Protein AF-A0A523B5M9-F1 (afdb_monomer)

Radius of gyration: 11.67 Å; Cα contacts (8 Å, |Δi|>4): 165; chains: 1; bounding box: 24×24×27 Å

Mean predicted aligned error: 2.63 Å

Nearest PDB structures (foldseek):
  2r47-assembly3_E  TM=8.953E-01  e=5.328E-06  Methanothermobacter thermautotrophicus str. Delta H
  8k1g-assembly1_A  TM=5.720E-01  e=1.843E+00  Klebsiella pneumoniae
  7ae7-assembly1_F  TM=4.344E-01  e=2.577E+00  Sedimentibacter hydroxybenzoicus
  4mca-assembly1_B  TM=4.288E-01  e=4.410E+00  Serratia plymuthica A30

Solvent-accessible surface area (backbone atoms only — not comparable to full-atom values): 4784 Å² total; per-residue (Å²): 109,54,70,60,52,35,53,55,46,59,75,74,46,70,59,41,37,37,37,34,28,20,29,62,81,72,37,50,62,55,50,33,52,49,45,57,60,40,63,86,45,62,50,46,43,31,42,12,48,69,56,36,56,87,62,13,23,32,48,38,81,40,90,94,78,44,48,40,83,54,62,77,40,76,74,70,90,60,78,40,78,44,81,47,95,87

Secondary structure (DSSP, 8-state):
-HHHHHHHHHHH-SS-EEEEEE-TTTSHHHHHHHHHHTTTTT-EEEEEETT-GGG-EEEEEETTTEEEEEEE----S-SEEEE---

pLDDT: mean 94.93, std 4.53, range [69.38, 98.19]

Foldseek 3Di:
DLVVLLVVVVVVAAAFEEEEEDAPPPCVVVQQVNCQSNVPRNYWGKYDHNRHLQQIFTFDQDPPPGTDTDDGDNSDDGPYYHYDPD

Sequence (86 aa):
MTKAFRKVMEEFGTGKKILFLGSEAVCLPFAELLAYACRDLGDSFYFAPGGEPGKAVELRYRSPYGFQTGRRVKPGKADILVVMGG

Structure (mmCIF, N/CA/C/O backbone):
data_AF-A0A523B5M9-F1
#
_entry.id   AF-A0A523B5M9-F1
#
loop_
_atom_site.group_PDB
_atom_site.id
_atom_site.type_symbol
_atom_site.label_atom_id
_atom_site.label_alt_id
_atom_site.label_comp_id
_atom_site.label_asym_id
_atom_site.label_entity_id
_atom_site.label_seq_id
_atom_site.pdbx_PDB_ins_code
_atom_site.Cartn_x
_atom_site.Cartn_y
_atom_site.Cartn_z
_atom_site.occupancy
_atom_site.B_iso_or_equiv
_atom_site.auth_seq_id
_atom_site.auth_comp_id
_atom_site.auth_asym_id
_atom_site.auth_atom_id
_atom_site.pdbx_PDB_model_num
ATOM 1 N N . MET A 1 1 ? 3.219 12.118 6.811 1.00 85.06 1 MET A N 1
ATOM 2 C CA . MET A 1 1 ? 2.626 11.406 5.659 1.00 85.06 1 MET A CA 1
ATOM 3 C C . MET A 1 1 ? 1.759 10.220 6.094 1.00 85.06 1 MET A C 1
ATOM 5 O O . MET A 1 1 ? 0.549 10.339 5.996 1.00 85.06 1 MET A O 1
ATOM 9 N N . THR A 1 2 ? 2.314 9.134 6.651 1.00 96.81 2 THR A N 1
ATOM 10 C CA . THR A 1 2 ? 1.552 7.906 6.997 1.00 96.81 2 THR A CA 1
ATOM 11 C C . THR A 1 2 ? 0.403 8.118 7.991 1.00 96.81 2 THR A C 1
ATOM 13 O O . THR A 1 2 ? -0.686 7.611 7.764 1.00 96.81 2 THR A O 1
ATOM 16 N N . LYS A 1 3 ? 0.600 8.920 9.051 1.00 97.12 3 LYS A N 1
ATOM 17 C CA . LYS A 1 3 ? -0.474 9.270 10.008 1.00 97.12 3 LYS A CA 1
ATOM 18 C C . LYS A 1 3 ? -1.649 10.001 9.349 1.00 97.12 3 LYS A C 1
ATOM 20 O O . LYS A 1 3 ? -2.796 9.708 9.653 1.00 97.12 3 LYS A O 1
ATOM 25 N N . ALA A 1 4 ? -1.355 10.946 8.456 1.00 96.94 4 ALA A N 1
ATOM 26 C CA . ALA A 1 4 ? -2.383 11.707 7.750 1.00 96.94 4 ALA A CA 1
ATOM 27 C C . ALA A 1 4 ? -3.149 10.813 6.767 1.00 96.94 4 ALA A C 1
ATOM 29 O O . ALA A 1 4 ? -4.371 10.853 6.742 1.00 96.94 4 ALA A O 1
ATOM 30 N N . PHE A 1 5 ? -2.432 9.958 6.030 1.00 97.00 5 PHE A N 1
ATOM 31 C CA . PHE A 1 5 ? -3.052 8.972 5.149 1.00 97.00 5 PHE A CA 1
ATOM 32 C C . PHE A 1 5 ? -3.974 8.027 5.928 1.00 97.00 5 PHE A C 1
ATOM 34 O O . PHE A 1 5 ? -5.139 7.904 5.576 1.00 97.00 5 PHE A O 1
ATOM 41 N N . ARG A 1 6 ? -3.497 7.445 7.038 1.00 97.25 6 ARG A N 1
ATOM 42 C CA . ARG A 1 6 ? -4.312 6.574 7.898 1.00 97.25 6 ARG A CA 1
ATOM 43 C C . ARG A 1 6 ? -5.594 7.261 8.369 1.00 97.25 6 ARG A C 1
A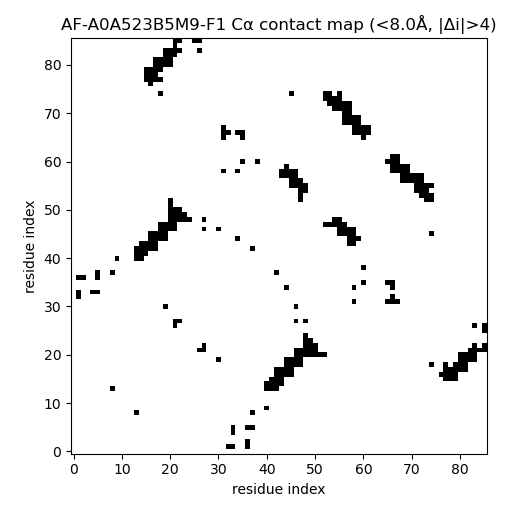TOM 45 O O . ARG A 1 6 ? -6.652 6.659 8.265 1.00 97.25 6 ARG A O 1
ATOM 52 N N . LYS A 1 7 ? -5.509 8.512 8.833 1.00 97.50 7 LYS A N 1
ATOM 53 C CA . LYS A 1 7 ? -6.685 9.267 9.286 1.00 97.50 7 LYS A CA 1
ATOM 54 C C . LYS A 1 7 ? -7.748 9.378 8.184 1.00 97.50 7 LYS A C 1
ATOM 56 O O . LYS A 1 7 ? -8.918 9.135 8.436 1.00 97.50 7 LYS A O 1
ATOM 61 N N . VAL A 1 8 ? -7.328 9.689 6.958 1.00 96.69 8 VAL A N 1
ATOM 62 C CA . VAL A 1 8 ? -8.233 9.756 5.798 1.00 96.69 8 VAL A CA 1
ATOM 63 C C . VAL A 1 8 ? -8.838 8.382 5.480 1.00 96.69 8 VAL A C 1
ATOM 65 O O . VAL A 1 8 ? -10.024 8.284 5.185 1.00 96.69 8 VAL A O 1
ATOM 68 N N . MET A 1 9 ? -8.052 7.306 5.574 1.00 97.06 9 MET A N 1
ATOM 69 C CA . MET A 1 9 ? -8.560 5.945 5.367 1.00 97.06 9 MET A CA 1
ATOM 70 C C . MET A 1 9 ? -9.610 5.550 6.413 1.00 97.06 9 MET A C 1
ATOM 72 O O . MET A 1 9 ? -10.636 4.979 6.058 1.00 97.06 9 MET A O 1
ATOM 76 N N . GLU A 1 10 ? -9.396 5.906 7.681 1.00 96.00 10 GLU A N 1
ATOM 77 C CA . GLU A 1 10 ? -10.366 5.689 8.762 1.00 96.00 10 GLU A CA 1
ATOM 78 C C . GLU A 1 10 ? -11.684 6.446 8.505 1.00 96.00 10 GLU A C 1
ATOM 80 O O . GLU A 1 10 ? -12.757 5.891 8.737 1.00 96.00 10 GLU A O 1
ATOM 85 N N . GLU A 1 11 ? -11.625 7.665 7.953 1.00 96.31 11 GLU A N 1
ATOM 86 C CA . GLU A 1 11 ? -12.808 8.456 7.566 1.00 96.31 11 GLU A CA 1
ATOM 87 C C . GLU A 1 11 ? -13.620 7.803 6.428 1.00 96.31 11 GLU A C 1
ATOM 89 O O . GLU A 1 11 ? -14.846 7.923 6.398 1.00 96.31 11 GLU A O 1
ATOM 94 N N . PHE A 1 12 ? -12.975 7.058 5.522 1.00 94.00 12 PHE A N 1
ATOM 95 C CA . PHE A 1 12 ? -13.668 6.280 4.484 1.00 94.00 12 PHE A CA 1
ATOM 96 C C . PHE A 1 12 ? -14.273 4.960 4.997 1.00 94.00 12 PHE A C 1
ATOM 98 O O . PHE A 1 12 ? -15.090 4.341 4.300 1.00 94.00 12 PHE A O 1
ATOM 105 N N . GLY A 1 13 ? -13.913 4.539 6.211 1.00 92.56 13 GLY A N 1
ATOM 106 C CA . GLY A 1 13 ? -14.304 3.271 6.822 1.00 92.56 13 GLY A CA 1
ATOM 107 C C . GLY A 1 13 ? -13.388 2.101 6.446 1.00 92.56 13 GLY A C 1
ATOM 108 O O . GLY A 1 13 ? -12.539 2.206 5.569 1.00 92.56 13 GLY A O 1
ATOM 109 N N . THR A 1 14 ? -13.589 0.964 7.111 1.00 92.31 14 THR A N 1
ATOM 110 C CA . THR A 1 14 ? -12.735 -0.233 7.025 1.00 92.31 14 THR A CA 1
ATOM 111 C C . THR A 1 14 ? -13.138 -1.196 5.902 1.00 92.31 14 THR A C 1
ATOM 113 O O . THR A 1 14 ? -14.236 -1.107 5.341 1.00 92.31 14 THR A O 1
ATOM 116 N N . GLY A 1 15 ? -12.257 -2.152 5.585 1.00 93.94 15 GLY A N 1
ATOM 117 C CA . GLY A 1 15 ? -12.541 -3.251 4.655 1.00 93.94 15 GLY A CA 1
ATOM 118 C C . GLY A 1 15 ? -12.591 -2.845 3.178 1.00 93.94 15 GLY A C 1
ATOM 119 O O . GLY A 1 15 ? -13.298 -3.475 2.390 1.00 93.94 15 GLY A O 1
ATOM 120 N N . LYS A 1 16 ? -11.878 -1.783 2.794 1.00 96.00 16 LYS A N 1
ATOM 121 C CA . LYS A 1 16 ? -11.855 -1.224 1.437 1.00 96.00 16 LYS A CA 1
ATOM 122 C C . LYS A 1 16 ? -10.843 -1.921 0.537 1.00 96.00 16 LYS A C 1
ATOM 124 O O . LYS A 1 16 ? -9.806 -2.411 0.980 1.00 96.00 16 LYS A O 1
ATOM 129 N N . LYS A 1 17 ? -11.108 -1.906 -0.770 1.00 96.25 17 LYS A N 1
ATOM 130 C CA . LYS A 1 17 ? -10.144 -2.264 -1.819 1.00 96.25 17 LYS A CA 1
ATOM 131 C C . LYS A 1 17 ? -9.436 -1.012 -2.316 1.00 96.25 17 LYS A C 1
ATOM 133 O O . LYS A 1 17 ? -10.048 -0.176 -2.983 1.00 96.25 17 LYS A O 1
ATOM 138 N N . ILE A 1 18 ? -8.146 -0.916 -2.021 1.00 97.44 18 ILE A N 1
ATOM 139 C CA . ILE A 1 18 ? -7.319 0.259 -2.294 1.00 97.44 18 ILE A CA 1
ATOM 140 C C . ILE A 1 18 ? -6.344 -0.072 -3.415 1.00 97.44 18 ILE A C 1
ATOM 142 O O . ILE A 1 18 ? -5.535 -0.994 -3.296 1.00 97.44 18 ILE A O 1
ATOM 146 N N . LEU A 1 19 ? -6.418 0.691 -4.503 1.00 97.81 19 LEU A N 1
ATOM 147 C CA . LEU A 1 19 ? -5.522 0.564 -5.645 1.00 97.81 19 LEU A CA 1
ATOM 148 C C . LEU A 1 19 ? -4.583 1.770 -5.713 1.00 97.81 19 LEU A C 1
ATOM 150 O O . LEU A 1 19 ? -5.014 2.889 -5.986 1.00 97.81 19 LEU A O 1
ATOM 154 N N . PHE A 1 20 ? -3.295 1.526 -5.506 1.00 97.81 20 PHE A N 1
ATOM 155 C CA . PHE A 1 20 ? -2.232 2.497 -5.733 1.00 97.81 20 PHE A CA 1
ATOM 156 C C . PHE A 1 20 ? -1.824 2.488 -7.212 1.00 97.81 20 PHE A C 1
ATOM 158 O O . PHE A 1 20 ? -1.507 1.429 -7.759 1.00 97.81 20 PHE A O 1
ATOM 165 N N . LEU A 1 21 ? -1.817 3.657 -7.851 1.00 96.94 21 LEU A N 1
ATOM 166 C CA . LEU A 1 21 ? -1.341 3.866 -9.220 1.00 96.94 21 LEU A CA 1
ATOM 167 C C . LEU A 1 21 ? -0.093 4.749 -9.188 1.00 96.94 21 LEU A C 1
ATOM 169 O O . LEU A 1 21 ? -0.156 5.855 -8.657 1.00 96.94 21 LEU A O 1
ATOM 173 N N . GLY A 1 22 ? 1.016 4.302 -9.773 1.00 96.62 22 GLY A N 1
ATOM 174 C CA . GLY A 1 22 ? 2.222 5.127 -9.852 1.00 96.62 22 GLY A CA 1
ATOM 175 C C . GLY A 1 22 ? 3.364 4.469 -10.609 1.00 96.62 22 GLY A C 1
ATOM 176 O O . GLY A 1 22 ? 3.269 3.301 -11.002 1.00 96.62 22 GLY A O 1
ATOM 177 N N . SER A 1 23 ? 4.449 5.216 -10.795 1.00 96.44 23 SER A N 1
ATOM 178 C CA . SER A 1 23 ? 5.659 4.730 -11.457 1.00 96.44 23 SER A CA 1
ATOM 179 C C . SER A 1 23 ? 6.222 3.447 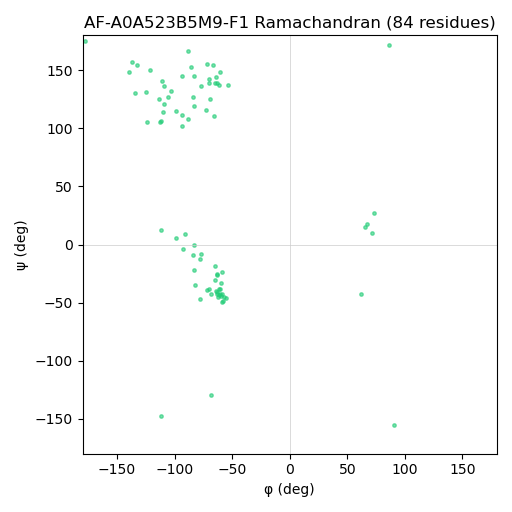-10.846 1.00 96.44 23 SER A C 1
ATOM 181 O O . SER A 1 23 ? 6.295 3.263 -9.625 1.00 96.44 23 SER A O 1
ATOM 183 N N . GLU A 1 24 ? 6.630 2.533 -11.726 1.00 93.12 24 GLU A N 1
ATOM 184 C CA . GLU A 1 24 ? 7.254 1.272 -11.340 1.00 93.12 24 GLU A CA 1
ATOM 185 C C . GLU A 1 24 ? 8.556 1.498 -10.565 1.00 93.12 24 GLU A C 1
ATOM 187 O O . GLU A 1 24 ? 9.253 2.487 -10.780 1.00 93.12 24 GLU A O 1
ATOM 192 N N . ALA A 1 25 ? 8.866 0.582 -9.643 1.00 90.56 25 ALA A N 1
ATOM 193 C CA . ALA A 1 25 ? 9.998 0.626 -8.707 1.00 90.56 25 ALA A CA 1
ATOM 194 C C . ALA A 1 25 ? 10.011 1.809 -7.713 1.00 90.56 25 ALA A C 1
ATOM 196 O O . ALA A 1 25 ? 10.266 1.591 -6.532 1.00 90.56 25 ALA A O 1
ATOM 197 N N . VAL A 1 26 ? 9.695 3.032 -8.142 1.00 95.31 26 VAL A N 1
ATOM 198 C CA . VAL A 1 26 ? 9.751 4.250 -7.321 1.00 95.31 26 VAL A CA 1
ATOM 199 C C . VAL A 1 26 ? 8.550 4.353 -6.388 1.00 95.31 26 VAL A C 1
ATOM 201 O O . VAL A 1 26 ? 8.718 4.616 -5.200 1.00 95.31 26 VAL A O 1
ATOM 2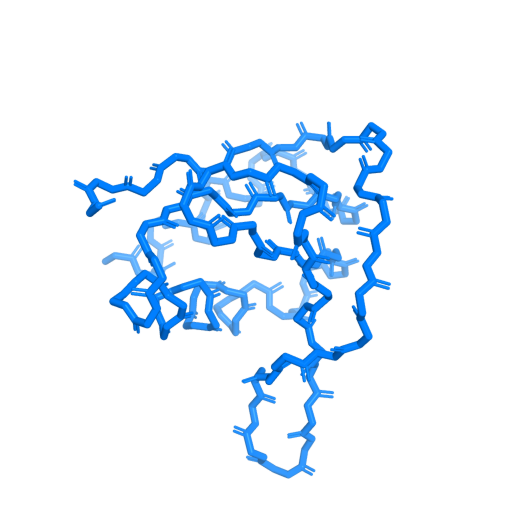04 N N . CYS A 1 27 ? 7.332 4.133 -6.894 1.00 97.62 27 CYS A N 1
ATOM 205 C CA . CYS A 1 27 ? 6.117 4.284 -6.091 1.00 97.62 27 CYS A CA 1
ATOM 206 C C . CYS A 1 27 ? 5.791 3.050 -5.239 1.00 97.62 27 CYS A C 1
ATOM 208 O O . CYS A 1 27 ? 5.102 3.178 -4.227 1.00 97.62 27 CYS A O 1
ATOM 210 N N . LEU A 1 28 ? 6.302 1.871 -5.605 1.00 97.44 28 LEU A N 1
ATOM 211 C CA . LEU A 1 28 ? 5.999 0.618 -4.909 1.00 97.44 28 LEU A CA 1
ATOM 212 C C . LEU A 1 28 ? 6.368 0.651 -3.406 1.00 97.44 28 LEU A C 1
ATOM 214 O O . LEU A 1 28 ? 5.480 0.365 -2.602 1.00 97.44 28 LEU A O 1
ATOM 218 N N . PRO A 1 29 ? 7.575 1.085 -2.984 1.00 97.12 29 PRO A N 1
ATOM 219 C CA . PRO A 1 29 ? 7.918 1.164 -1.560 1.00 97.12 29 PRO A CA 1
ATOM 220 C C . PRO A 1 29 ? 6.989 2.087 -0.761 1.00 97.12 29 PRO A C 1
ATOM 222 O O . PRO A 1 29 ? 6.691 1.834 0.406 1.00 97.12 29 PRO A O 1
ATOM 225 N N . PHE A 1 30 ? 6.488 3.159 -1.383 1.00 97.69 30 PHE A N 1
ATOM 226 C CA . PHE A 1 30 ? 5.522 4.051 -0.743 1.00 97.69 30 PHE A CA 1
ATOM 227 C C . PHE A 1 30 ? 4.145 3.394 -0.621 1.00 97.69 30 PHE A C 1
ATOM 229 O O . PHE A 1 30 ? 3.500 3.546 0.413 1.00 97.69 30 PHE A O 1
ATOM 236 N N . ALA A 1 31 ? 3.702 2.640 -1.630 1.00 97.94 31 ALA A N 1
ATOM 237 C CA . ALA A 1 31 ? 2.459 1.877 -1.557 1.00 97.94 31 ALA A CA 1
ATOM 238 C C . ALA A 1 31 ? 2.525 0.824 -0.435 1.00 97.94 31 ALA A C 1
ATOM 240 O O . ALA A 1 31 ? 1.597 0.715 0.364 1.00 97.94 31 ALA A O 1
ATOM 241 N N . GLU A 1 32 ? 3.650 0.115 -0.306 1.00 98.19 32 GLU A N 1
ATOM 242 C CA . GLU A 1 32 ? 3.901 -0.845 0.778 1.00 98.19 32 GLU A CA 1
ATOM 243 C C . GLU A 1 32 ? 3.924 -0.166 2.158 1.00 98.19 32 GLU A C 1
ATOM 245 O O . GLU A 1 32 ? 3.308 -0.659 3.106 1.00 98.19 32 GLU A O 1
ATOM 250 N N . LEU A 1 33 ? 4.564 1.004 2.272 1.00 98.06 33 LEU A N 1
ATOM 251 C CA . LEU A 1 33 ? 4.594 1.801 3.502 1.00 98.06 33 LEU A CA 1
ATOM 252 C C . LEU A 1 33 ? 3.195 2.277 3.926 1.00 98.06 33 LEU A C 1
ATOM 254 O O . LEU A 1 33 ? 2.842 2.212 5.108 1.00 98.06 33 LEU A O 1
ATOM 258 N N . LEU A 1 34 ? 2.396 2.775 2.980 1.00 98.00 34 LEU A N 1
ATOM 259 C CA . LEU A 1 34 ? 1.037 3.256 3.242 1.00 98.00 34 LEU A CA 1
ATOM 260 C C . LEU A 1 34 ? 0.084 2.101 3.572 1.00 98.00 34 LEU A C 1
ATOM 262 O O . LEU A 1 34 ? -0.716 2.228 4.501 1.00 98.00 34 LEU A O 1
ATOM 266 N N . ALA A 1 35 ? 0.227 0.957 2.895 1.00 97.88 35 ALA A N 1
ATOM 267 C CA . ALA A 1 35 ? -0.475 -0.276 3.240 1.00 97.88 35 ALA A CA 1
ATOM 268 C C . ALA A 1 35 ? -0.128 -0.735 4.665 1.00 97.88 35 ALA A C 1
ATOM 270 O O . ALA A 1 35 ? -1.016 -1.029 5.464 1.00 97.88 35 ALA A O 1
ATOM 271 N N . TYR A 1 36 ? 1.156 -0.702 5.046 1.00 97.94 36 TYR A N 1
ATOM 272 C CA . TYR A 1 36 ? 1.584 -1.042 6.406 1.00 97.94 36 TYR A CA 1
ATOM 273 C C . TYR A 1 36 ? 0.972 -0.123 7.472 1.00 97.94 36 TYR A C 1
ATOM 275 O O . TYR A 1 36 ? 0.598 -0.586 8.556 1.00 97.94 36 TYR A O 1
ATOM 283 N N . ALA A 1 37 ? 0.839 1.172 7.176 1.00 97.75 37 ALA A N 1
ATOM 284 C CA . ALA A 1 37 ? 0.227 2.141 8.085 1.00 97.75 37 ALA A CA 1
ATOM 285 C C . ALA A 1 37 ? -1.258 1.845 8.379 1.00 97.75 37 ALA A C 1
ATOM 287 O O . ALA A 1 37 ? -1.738 2.203 9.458 1.00 97.75 37 ALA A O 1
ATOM 288 N N . CYS A 1 38 ? -1.942 1.167 7.452 1.00 97.06 38 CYS A N 1
ATOM 289 C CA . CYS A 1 38 ? -3.373 0.849 7.495 1.00 97.06 38 CYS A CA 1
ATOM 290 C C . CYS A 1 38 ? -3.648 -0.660 7.669 1.00 97.06 38 CYS A C 1
ATOM 292 O O . CYS A 1 38 ? -4.773 -1.116 7.484 1.00 97.06 38 CYS A O 1
ATOM 294 N N . ARG A 1 39 ? -2.626 -1.457 8.012 1.00 95.69 39 ARG A N 1
ATOM 295 C CA . ARG A 1 39 ? -2.675 -2.935 8.022 1.00 95.69 39 ARG A CA 1
ATOM 296 C C . ARG A 1 39 ? -3.747 -3.540 8.933 1.00 95.69 39 ARG A C 1
ATOM 298 O O . ARG A 1 39 ? -4.143 -4.681 8.738 1.00 95.69 39 ARG A O 1
ATOM 305 N N . ASP A 1 40 ? -4.166 -2.793 9.944 1.00 95.00 40 ASP A N 1
ATOM 306 C CA . ASP A 1 40 ? -5.149 -3.173 10.954 1.00 95.00 40 ASP A CA 1
ATOM 307 C C . ASP A 1 40 ? -6.586 -2.747 10.603 1.00 95.00 40 ASP A C 1
ATOM 309 O O . ASP A 1 40 ? -7.514 -3.129 11.308 1.00 95.00 40 ASP A O 1
ATOM 313 N N . LEU A 1 41 ? -6.793 -2.021 9.497 1.00 95.31 41 LEU A N 1
ATOM 314 C CA . LEU A 1 41 ? -8.119 -1.572 9.046 1.00 95.31 41 LEU A CA 1
ATOM 315 C C . LEU A 1 41 ? -8.894 -2.637 8.248 1.00 95.31 41 LEU A C 1
ATOM 317 O O . LEU A 1 41 ? -10.013 -2.390 7.809 1.00 95.31 41 LEU A O 1
ATOM 321 N N . GLY A 1 42 ? -8.322 -3.828 8.038 1.00 93.25 42 GLY A N 1
ATOM 322 C CA . GLY A 1 42 ? -8.957 -4.909 7.269 1.00 93.25 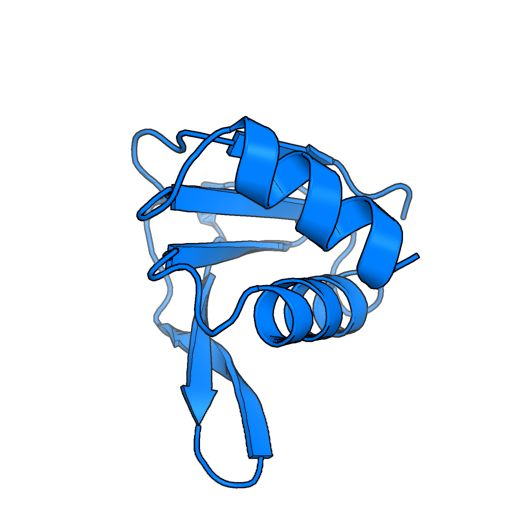42 GLY A CA 1
ATOM 323 C C . GLY A 1 42 ? -9.035 -4.657 5.758 1.00 93.25 42 GLY A C 1
ATOM 324 O O . GLY A 1 42 ? -9.710 -5.400 5.046 1.00 93.25 42 GLY A O 1
ATO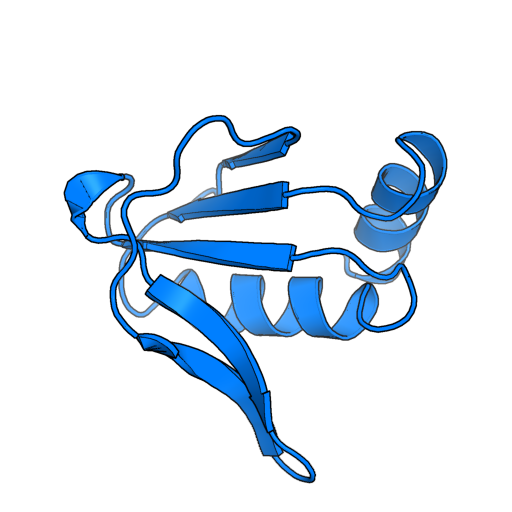M 325 N N . ASP A 1 43 ? -8.356 -3.622 5.266 1.00 95.94 43 ASP A N 1
ATOM 326 C CA . ASP A 1 43 ? -8.326 -3.258 3.853 1.00 95.94 43 ASP A CA 1
ATOM 327 C C . ASP A 1 43 ? -7.501 -4.243 3.010 1.00 95.94 43 ASP A C 1
ATOM 329 O O . ASP A 1 43 ? -6.572 -4.906 3.478 1.00 95.94 43 ASP A O 1
ATOM 333 N N . SER A 1 44 ? -7.828 -4.307 1.720 1.00 96.38 44 SER A N 1
ATOM 334 C CA . SER A 1 44 ? -7.061 -5.030 0.705 1.00 96.38 44 SER A CA 1
ATOM 335 C C . SER A 1 44 ? -6.306 -4.045 -0.179 1.00 96.38 44 SER A C 1
ATOM 337 O O . SER A 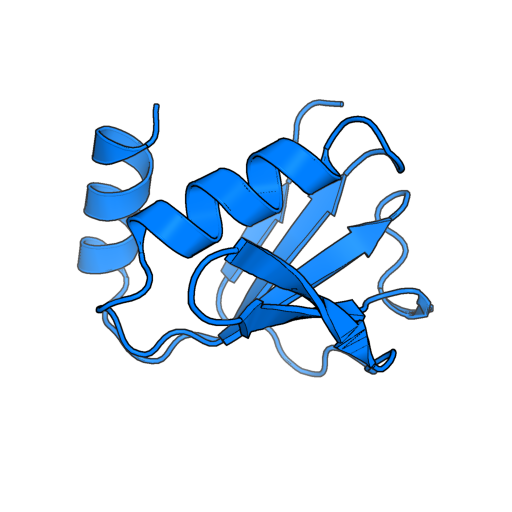1 44 ? -6.912 -3.154 -0.775 1.00 96.38 44 SER A O 1
ATOM 339 N N . PHE A 1 45 ? -4.994 -4.234 -0.308 1.00 97.62 45 PHE A N 1
ATOM 340 C CA . PHE A 1 45 ? -4.109 -3.299 -0.999 1.00 97.62 45 PHE A CA 1
ATOM 341 C C . PHE A 1 45 ? -3.576 -3.885 -2.308 1.00 97.62 45 PHE A C 1
ATOM 343 O O . PHE A 1 45 ? -3.203 -5.058 -2.384 1.00 97.62 45 PHE A O 1
ATOM 350 N N . TYR A 1 46 ? -3.499 -3.044 -3.334 1.00 97.88 46 TYR A N 1
ATOM 351 C CA . TYR A 1 46 ? -3.030 -3.407 -4.667 1.00 97.88 46 TYR A CA 1
ATOM 352 C C . TYR A 1 46 ? -2.162 -2.296 -5.246 1.00 97.88 46 TYR A C 1
ATOM 354 O O . TYR A 1 46 ? -2.419 -1.122 -4.997 1.00 97.88 46 TYR A O 1
ATOM 362 N N . PHE A 1 47 ? -1.182 -2.650 -6.069 1.00 97.94 47 PHE A N 1
ATOM 363 C CA . PHE A 1 47 ? -0.345 -1.689 -6.784 1.00 97.94 47 PHE A CA 1
ATOM 364 C C . PHE A 1 47 ? -0.390 -1.961 -8.286 1.00 97.94 47 PHE A C 1
ATOM 366 O O . PHE A 1 47 ? -0.205 -3.106 -8.700 1.00 97.94 47 PHE A O 1
ATOM 373 N N . ALA A 1 48 ? -0.621 -0.927 -9.095 1.00 97.19 48 ALA A N 1
ATOM 374 C CA . ALA A 1 48 ? -0.539 -0.987 -10.550 1.00 97.19 48 ALA A CA 1
ATOM 375 C C . ALA A 1 48 ? 0.661 -0.162 -11.055 1.00 97.19 48 ALA A C 1
ATOM 377 O O . ALA A 1 48 ? 0.598 1.074 -11.045 1.00 97.19 48 ALA A O 1
ATOM 378 N N . PRO A 1 49 ? 1.743 -0.824 -11.508 1.00 96.12 49 PRO A N 1
ATOM 379 C CA . PRO A 1 49 ? 2.921 -0.136 -12.026 1.00 96.12 49 PRO A CA 1
ATOM 380 C C . PRO A 1 49 ? 2.588 0.631 -13.309 1.00 96.12 49 PRO A C 1
ATOM 382 O O . PRO A 1 49 ? 1.837 0.140 -14.155 1.00 96.12 49 PRO A O 1
ATOM 385 N N . GLY A 1 50 ? 3.131 1.843 -13.440 1.00 94.31 50 GLY A N 1
ATOM 386 C CA . GLY A 1 50 ? 2.899 2.727 -14.589 1.00 94.31 50 GLY A CA 1
ATOM 387 C C . GLY A 1 50 ? 1.452 3.213 -14.711 1.00 94.31 50 GLY A C 1
ATOM 388 O O . GLY A 1 50 ? 1.039 3.664 -15.773 1.00 94.31 50 GLY A O 1
ATOM 389 N N . GLY A 1 51 ? 0.649 3.057 -13.651 1.00 90.56 51 GLY A N 1
ATOM 390 C CA . GLY A 1 51 ? -0.784 3.331 -13.702 1.00 90.56 51 GLY A CA 1
ATOM 391 C C . GLY A 1 51 ? -1.565 2.366 -14.599 1.00 90.56 51 GLY A C 1
ATOM 392 O O . GLY A 1 51 ? -2.692 2.681 -14.961 1.00 90.56 51 GLY A O 1
ATOM 393 N N . GLU A 1 52 ? -1.005 1.201 -14.950 1.00 92.69 52 GLU A N 1
ATOM 394 C CA . GLU A 1 52 ? -1.648 0.205 -15.811 1.00 92.69 52 GLU A CA 1
ATOM 395 C C . GLU A 1 52 ? -2.399 -0.855 -14.980 1.00 92.69 52 GLU A C 1
ATOM 397 O O . GLU A 1 52 ? -1.782 -1.811 -14.493 1.00 92.69 52 GLU A O 1
ATOM 402 N N . PRO A 1 53 ? -3.741 -0.799 -14.845 1.00 90.38 53 PRO A N 1
ATOM 403 C CA . PRO A 1 53 ? -4.468 -1.713 -13.958 1.00 90.38 53 PRO A CA 1
ATOM 404 C C . PRO A 1 53 ? -4.354 -3.182 -14.387 1.00 90.38 53 PRO A C 1
ATOM 406 O O . PRO A 1 53 ? -4.431 -4.088 -13.559 1.00 90.38 53 PRO A O 1
ATOM 409 N N . GLY A 1 54 ? -4.107 -3.441 -15.677 1.00 92.06 54 GLY A N 1
ATOM 410 C CA . GLY A 1 54 ? -3.857 -4.786 -16.198 1.00 92.06 54 GLY A CA 1
ATOM 411 C C . GLY A 1 54 ? -2.576 -5.437 -15.661 1.00 92.06 54 GLY A C 1
ATOM 412 O O . GLY A 1 54 ? -2.435 -6.661 -15.744 1.00 92.06 54 GLY A O 1
ATOM 413 N N . LYS A 1 55 ? -1.641 -4.655 -15.108 1.00 94.44 55 LYS A N 1
ATOM 414 C CA . LYS A 1 55 ? -0.397 -5.118 -14.474 1.00 94.44 55 LYS A CA 1
ATOM 415 C C . LYS A 1 55 ? -0.485 -5.180 -12.947 1.00 94.44 55 LYS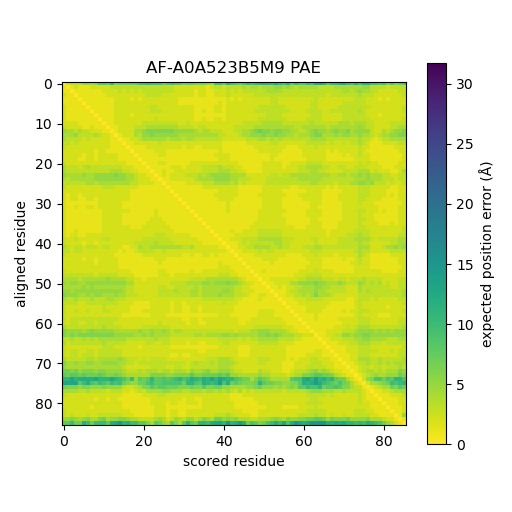 A C 1
ATOM 417 O O . LYS A 1 55 ? 0.527 -5.462 -12.312 1.00 94.44 55 LYS A O 1
ATOM 422 N N . ALA A 1 56 ? -1.657 -4.945 -12.356 1.00 97.06 56 ALA A N 1
ATOM 423 C CA . ALA A 1 56 ? -1.747 -4.816 -10.913 1.00 97.06 56 ALA A CA 1
ATOM 424 C C . ALA A 1 56 ? -1.375 -6.102 -10.166 1.00 97.06 56 ALA A C 1
ATOM 426 O O . ALA A 1 56 ? -1.685 -7.222 -10.582 1.00 97.06 56 ALA A O 1
ATOM 427 N N . VAL A 1 57 ? -0.740 -5.916 -9.018 1.00 97.25 57 VAL A N 1
ATOM 428 C CA . VAL A 1 57 ? -0.371 -6.971 -8.079 1.00 97.25 57 VAL A CA 1
ATOM 429 C C . VAL A 1 57 ? -1.012 -6.697 -6.729 1.00 97.25 57 VAL A C 1
ATOM 431 O O . VAL A 1 57 ? -1.255 -5.552 -6.352 1.00 97.25 57 VAL A O 1
ATOM 434 N N . GLU A 1 58 ? -1.304 -7.761 -5.997 1.00 97.50 58 GLU A N 1
ATOM 435 C CA . GLU A 1 58 ? -1.686 -7.657 -4.591 1.00 97.50 58 GLU A CA 1
ATOM 436 C C . GLU A 1 58 ? -0.485 -7.233 -3.745 1.00 97.50 58 GLU A C 1
ATOM 438 O O . GLU A 1 58 ? 0.627 -7.700 -3.985 1.00 97.50 58 GLU A O 1
ATOM 443 N N . LEU A 1 59 ? -0.709 -6.402 -2.731 1.00 98.00 59 LEU A N 1
ATOM 444 C CA . LEU A 1 59 ? 0.252 -6.184 -1.657 1.00 98.00 59 LEU A CA 1
ATOM 445 C C . LEU A 1 59 ? -0.178 -7.050 -0.472 1.00 98.00 59 LEU A C 1
ATOM 447 O O . LEU A 1 59 ? -1.241 -6.836 0.110 1.00 98.00 59 LEU A O 1
ATOM 451 N N . ARG A 1 60 ? 0.639 -8.044 -0.112 1.00 97.25 60 ARG A N 1
ATOM 452 C CA . ARG A 1 60 ? 0.360 -8.950 1.009 1.00 97.25 60 ARG A CA 1
ATOM 453 C C . ARG A 1 60 ? 1.291 -8.690 2.165 1.00 97.25 60 ARG A C 1
ATOM 455 O O . ARG A 1 60 ? 2.503 -8.618 1.983 1.00 97.25 60 ARG A O 1
ATOM 462 N N . TYR A 1 61 ? 0.725 -8.675 3.363 1.00 97.19 61 TYR A N 1
ATOM 463 C CA . TYR A 1 61 ? 1.517 -8.707 4.576 1.00 97.19 61 TYR A CA 1
ATOM 464 C C . TYR A 1 61 ? 2.195 -10.074 4.736 1.00 97.19 61 TYR A C 1
ATOM 466 O O . TYR A 1 61 ? 1.544 -11.122 4.725 1.00 97.19 61 TYR A O 1
ATOM 474 N N . ARG A 1 62 ? 3.516 -10.065 4.884 1.00 96.31 62 ARG A N 1
ATOM 475 C CA . ARG A 1 62 ? 4.368 -11.227 5.122 1.00 96.31 62 ARG A CA 1
ATOM 476 C C . ARG A 1 62 ? 5.157 -10.969 6.394 1.00 96.31 62 ARG A C 1
ATOM 478 O O . ARG A 1 62 ? 6.083 -10.169 6.398 1.00 96.31 62 ARG A O 1
ATOM 485 N N . SER A 1 63 ? 4.788 -11.625 7.489 1.00 93.12 63 SER A N 1
ATOM 486 C CA . SER A 1 63 ? 5.560 -11.535 8.733 1.00 93.12 63 SER A CA 1
ATOM 487 C C . SER A 1 63 ? 6.909 -12.258 8.582 1.00 93.12 63 SER A C 1
ATOM 489 O O . SER A 1 63 ? 6.918 -13.347 8.002 1.00 93.12 63 SER A O 1
ATOM 491 N N . PRO A 1 64 ? 8.030 -11.712 9.094 1.00 94.69 64 PRO A N 1
ATOM 492 C CA . PRO A 1 64 ? 8.192 -10.405 9.751 1.00 94.69 64 PRO A CA 1
ATOM 493 C C . PRO A 1 64 ? 8.564 -9.245 8.795 1.00 94.69 64 PRO A C 1
ATOM 495 O O . PRO A 1 64 ? 8.915 -8.161 9.247 1.00 94.69 64 PRO A O 1
ATOM 498 N N . TYR A 1 65 ? 8.519 -9.460 7.480 1.00 95.00 65 TYR A N 1
ATOM 499 C CA . TYR A 1 65 ? 9.086 -8.585 6.444 1.00 95.00 65 TYR A CA 1
ATOM 500 C C . TYR A 1 65 ? 8.201 -7.408 5.996 1.00 95.00 65 TYR A C 1
ATOM 502 O O . TYR A 1 65 ? 8.672 -6.541 5.266 1.00 95.00 65 TYR A O 1
ATOM 510 N N . GLY A 1 66 ? 6.937 -7.348 6.421 1.00 97.19 66 GLY A N 1
ATOM 511 C CA . GLY A 1 66 ? 6.018 -6.270 6.045 1.00 97.19 66 GLY A CA 1
ATOM 512 C C . GLY A 1 66 ? 5.223 -6.570 4.774 1.00 97.19 66 GLY A C 1
ATOM 513 O O . GLY A 1 66 ? 4.952 -7.729 4.467 1.00 97.19 66 GLY A O 1
ATOM 514 N N . PHE A 1 67 ? 4.771 -5.532 4.068 1.00 98.12 67 PHE A N 1
ATOM 515 C CA . PHE A 1 67 ? 4.058 -5.713 2.802 1.00 98.12 67 PHE A CA 1
ATOM 516 C C . PHE A 1 67 ? 5.031 -6.034 1.671 1.00 98.12 67 PHE A C 1
ATOM 518 O O . PHE A 1 67 ? 6.080 -5.413 1.564 1.00 98.12 67 PHE A O 1
ATOM 525 N N . GLN A 1 68 ? 4.660 -7.007 0.843 1.00 97.75 68 GLN A N 1
ATOM 526 C CA . GLN A 1 68 ? 5.393 -7.400 -0.354 1.00 97.75 68 GLN A CA 1
ATOM 527 C C . GLN A 1 68 ? 4.418 -7.627 -1.507 1.00 97.75 68 GLN A C 1
ATOM 529 O O . GLN A 1 68 ? 3.242 -7.952 -1.294 1.00 97.75 68 GLN A O 1
ATOM 534 N N . THR A 1 69 ? 4.917 -7.529 -2.736 1.00 97.06 69 THR A N 1
ATOM 535 C CA . THR A 1 69 ? 4.145 -7.916 -3.921 1.00 97.06 69 THR A CA 1
ATOM 536 C C . THR A 1 69 ? 3.762 -9.401 -3.885 1.00 97.06 69 THR A C 1
ATOM 538 O O . THR A 1 69 ? 4.527 -10.283 -3.493 1.00 97.06 69 THR A O 1
ATOM 541 N N . GLY A 1 70 ? 2.514 -9.675 -4.251 1.00 95.69 70 GLY A N 1
ATOM 542 C CA . GLY A 1 70 ? 1.936 -11.004 -4.359 1.00 95.69 70 GLY A CA 1
ATOM 543 C C . GLY A 1 70 ? 1.645 -11.376 -5.809 1.00 95.69 70 GLY A C 1
ATOM 544 O O . GLY A 1 70 ? 2.338 -10.980 -6.742 1.00 95.69 70 GLY A O 1
ATOM 545 N N . ARG A 1 71 ? 0.582 -12.158 -6.012 1.00 96.12 71 ARG A N 1
ATOM 546 C CA . ARG A 1 71 ? 0.147 -12.544 -7.359 1.00 96.12 71 ARG A CA 1
ATOM 547 C C . ARG A 1 71 ? -0.362 -11.339 -8.152 1.00 96.12 71 ARG A C 1
ATOM 549 O O . ARG A 1 71 ? -0.921 -10.397 -7.583 1.00 96.12 71 ARG A O 1
ATOM 556 N N . ARG A 1 72 ? -0.270 -11.443 -9.478 1.00 95.50 72 ARG A N 1
ATOM 557 C CA . ARG A 1 72 ? -0.981 -10.552 -10.397 1.00 95.50 72 ARG A CA 1
ATOM 558 C C . ARG A 1 72 ? -2.485 -10.727 -10.224 1.00 95.50 72 ARG A C 1
ATOM 560 O O . ARG A 1 72 ? -2.979 -11.846 -10.068 1.00 95.50 72 ARG A O 1
ATOM 567 N N . VAL A 1 73 ? -3.206 -9.620 -10.256 1.00 93.25 73 VAL A N 1
ATOM 568 C CA . VAL A 1 73 ? -4.658 -9.580 -10.128 1.00 93.25 73 VAL A CA 1
ATOM 569 C C . VAL A 1 73 ? -5.238 -8.694 -11.219 1.00 93.25 73 VAL A C 1
ATOM 571 O O . VAL A 1 73 ? -4.583 -7.783 -11.715 1.00 93.25 73 VAL A O 1
ATOM 574 N N . LYS A 1 74 ? -6.495 -8.947 -11.582 1.00 87.19 74 LYS A N 1
ATOM 575 C CA . LYS A 1 74 ? -7.312 -7.921 -12.226 1.00 87.19 74 LYS A CA 1
ATOM 576 C C . LYS A 1 74 ? -7.985 -7.152 -11.095 1.00 87.19 74 LYS A C 1
ATOM 578 O O . LYS A 1 74 ? -8.843 -7.742 -10.431 1.00 87.19 74 LYS A O 1
ATOM 583 N N . PRO A 1 75 ? -7.579 -5.905 -10.814 1.00 69.38 75 PRO A N 1
ATOM 584 C CA . PRO A 1 75 ? -8.281 -5.104 -9.835 1.00 69.38 75 PRO A CA 1
ATOM 585 C C . PRO A 1 75 ? -9.660 -4.872 -10.452 1.00 69.38 75 PRO A C 1
ATOM 587 O O . PRO A 1 75 ? -9.771 -4.281 -11.521 1.00 69.38 75 PRO A O 1
ATOM 590 N N . GLY A 1 76 ? -10.693 -5.489 -9.879 1.00 79.56 76 GLY A N 1
ATOM 591 C CA . GLY A 1 76 ? -12.068 -5.268 -10.313 1.00 79.56 76 GLY A CA 1
ATOM 592 C C . GLY A 1 76 ? -12.491 -3.842 -9.961 1.00 79.56 76 GLY A C 1
ATOM 593 O O . GLY A 1 76 ? -11.776 -2.875 -10.202 1.00 79.56 76 GLY A O 1
ATOM 594 N N . LYS A 1 77 ? -13.640 -3.690 -9.306 1.00 87.00 77 LYS A N 1
ATOM 595 C CA . LYS A 1 77 ? -13.990 -2.400 -8.707 1.00 87.00 77 LYS A CA 1
ATOM 596 C C . LYS A 1 77 ? -13.121 -2.158 -7.462 1.00 87.00 77 LYS A C 1
ATOM 598 O O . LYS A 1 77 ? -13.213 -2.929 -6.505 1.00 87.00 77 LYS A O 1
ATOM 603 N N . ALA A 1 78 ? -12.271 -1.133 -7.507 1.00 93.06 78 ALA A N 1
ATOM 604 C CA . ALA A 1 78 ? -11.621 -0.572 -6.324 1.00 93.06 78 ALA A CA 1
ATOM 605 C C . ALA A 1 78 ? -12.574 0.426 -5.650 1.00 93.06 78 ALA A C 1
ATOM 607 O O . ALA A 1 78 ? -13.329 1.115 -6.339 1.00 93.06 78 ALA A O 1
ATOM 608 N N . ASP A 1 79 ? -12.538 0.492 -4.322 1.00 96.31 79 ASP A N 1
ATOM 609 C CA . ASP A 1 79 ? -13.310 1.475 -3.554 1.00 96.31 79 ASP A CA 1
ATOM 610 C C . ASP A 1 79 ? -12.573 2.816 -3.508 1.00 96.31 79 ASP A C 1
ATOM 612 O O . ASP A 1 79 ? -13.196 3.874 -3.535 1.00 96.31 79 ASP A O 1
ATOM 616 N N . ILE A 1 80 ? -11.237 2.761 -3.458 1.00 96.69 80 ILE A N 1
ATOM 617 C CA . ILE A 1 80 ? -10.357 3.925 -3.366 1.00 96.69 80 ILE A CA 1
ATOM 618 C C . ILE A 1 80 ? -9.212 3.761 -4.367 1.00 96.69 80 ILE A C 1
ATOM 620 O O . ILE A 1 80 ? -8.537 2.728 -4.397 1.00 96.69 80 ILE A O 1
ATOM 624 N N . LEU A 1 81 ? -8.974 4.803 -5.166 1.00 96.25 81 LEU A N 1
ATOM 625 C CA . LEU A 1 81 ? -7.762 4.950 -5.967 1.00 96.25 81 LEU A CA 1
AT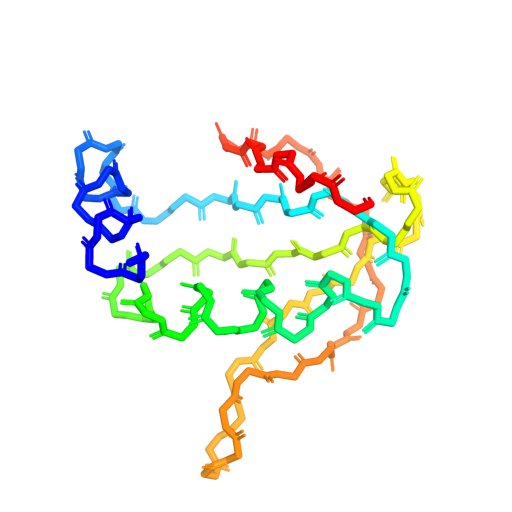OM 626 C C . LEU A 1 81 ? -6.829 5.964 -5.310 1.00 96.25 81 LEU A C 1
ATOM 628 O O . LEU A 1 81 ? -7.242 7.074 -4.980 1.00 96.25 81 LEU A O 1
ATOM 632 N N . VAL A 1 82 ? -5.557 5.598 -5.189 1.00 97.12 82 VAL A N 1
ATOM 633 C CA . VAL A 1 82 ? -4.493 6.485 -4.720 1.00 97.12 82 VAL A CA 1
ATOM 634 C C . VAL A 1 82 ? -3.553 6.749 -5.887 1.00 97.12 82 VAL A C 1
ATOM 636 O O . VAL A 1 82 ? -2.775 5.879 -6.276 1.00 97.12 82 VAL A O 1
ATOM 639 N N . VAL A 1 83 ? -3.642 7.949 -6.458 1.00 96.44 83 VAL A N 1
ATOM 640 C CA . VAL A 1 83 ? -2.741 8.400 -7.524 1.00 96.44 83 VAL A CA 1
ATOM 641 C C . VAL A 1 83 ? -1.468 8.935 -6.885 1.00 96.44 83 VAL A C 1
ATOM 643 O O . VAL A 1 83 ? -1.506 9.858 -6.072 1.00 96.44 83 VA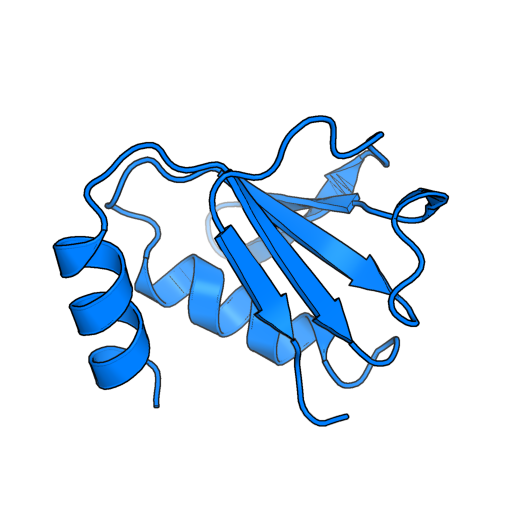L A O 1
ATOM 646 N N . MET A 1 84 ? -0.343 8.317 -7.218 1.00 96.06 84 MET A N 1
ATOM 647 C CA . MET A 1 84 ? 0.965 8.657 -6.676 1.00 96.06 84 MET A CA 1
ATOM 648 C C . MET A 1 84 ? 1.652 9.645 -7.620 1.00 96.06 84 MET A C 1
ATOM 650 O O . MET A 1 84 ? 1.449 9.594 -8.826 1.00 96.06 84 MET A O 1
ATOM 654 N N . GLY A 1 85 ? 2.423 10.582 -7.067 1.00 89.19 85 GLY A N 1
ATOM 655 C CA . GLY A 1 85 ? 2.972 11.698 -7.849 1.00 89.19 85 GLY A CA 1
ATOM 656 C C . GLY A 1 85 ? 4.168 11.356 -8.741 1.00 89.19 85 GLY A C 1
ATOM 657 O O . GLY A 1 85 ? 4.609 12.229 -9.480 1.00 89.19 85 GLY A O 1
ATOM 658 N N . GLY A 1 86 ? 4.718 10.145 -8.618 1.00 79.69 86 GLY A N 1
ATOM 659 C CA . GLY A 1 86 ? 5.855 9.677 -9.411 1.00 79.69 86 GLY A CA 1
ATOM 660 C C . GLY A 1 86 ? 5.430 9.035 -10.713 1.00 79.69 86 GLY A C 1
ATOM 661 O O . GLY A 1 86 ? 4.343 8.420 -10.751 1.00 79.69 86 GLY A O 1
#